Protein AF-A0A350QY93-F1 (afdb_monomer)

Structure (mmCIF, N/CA/C/O backbone):
data_AF-A0A350QY93-F1
#
_entry.id   AF-A0A350QY93-F1
#
loop_
_atom_site.group_PDB
_atom_site.id
_atom_site.type_symbol
_atom_site.label_atom_id
_atom_site.label_alt_id
_atom_site.label_comp_id
_atom_site.label_asym_id
_atom_site.label_entity_id
_atom_site.label_seq_id
_atom_site.pdbx_PDB_ins_code
_atom_site.Cartn_x
_atom_site.Cartn_y
_atom_site.Cartn_z
_atom_site.occupancy
_atom_site.B_iso_or_equiv
_atom_site.auth_seq_id
_atom_site.auth_comp_id
_atom_site.auth_asym_id
_atom_site.auth_atom_id
_atom_site.pdbx_PDB_model_num
ATOM 1 N N . THR A 1 1 ? 0.119 9.790 -0.484 1.00 80.06 1 THR A N 1
ATOM 2 C CA . THR A 1 1 ? 0.171 9.365 -1.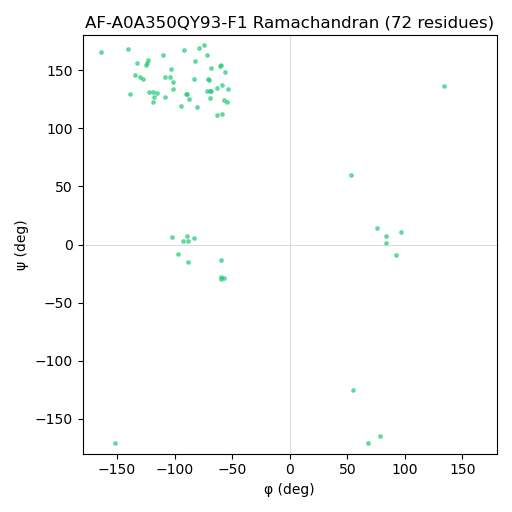900 1.00 80.06 1 THR A CA 1
ATOM 3 C C . THR A 1 1 ? 1.552 9.674 -2.446 1.00 80.06 1 THR A C 1
ATOM 5 O O . THR A 1 1 ? 2.260 10.440 -1.800 1.00 80.06 1 THR A O 1
ATOM 8 N N . SER A 1 2 ? 1.947 9.036 -3.549 1.00 92.31 2 SER A N 1
ATOM 9 C CA . SER A 1 2 ? 3.268 9.144 -4.196 1.00 92.31 2 SER A CA 1
ATOM 10 C C . SER A 1 2 ? 4.452 8.889 -3.255 1.00 92.31 2 SER A C 1
ATOM 12 O O . SER A 1 2 ? 5.287 9.761 -3.029 1.00 92.31 2 SER A O 1
ATOM 14 N N . ILE A 1 3 ? 4.501 7.692 -2.666 1.00 93.19 3 ILE A N 1
ATOM 15 C CA . ILE A 1 3 ? 5.604 7.241 -1.803 1.00 93.19 3 ILE A CA 1
ATOM 16 C C . ILE A 1 3 ? 6.522 6.261 -2.539 1.00 93.19 3 ILE A C 1
ATOM 18 O O . ILE A 1 3 ? 6.065 5.499 -3.389 1.00 93.19 3 ILE A O 1
ATOM 22 N N . GLY A 1 4 ? 7.800 6.229 -2.161 1.00 90.56 4 GLY A N 1
ATOM 23 C CA . GLY A 1 4 ? 8.789 5.343 -2.783 1.00 90.56 4 GLY A CA 1
ATOM 24 C C . GLY A 1 4 ? 9.102 5.716 -4.235 1.00 90.56 4 GLY A C 1
ATOM 25 O O . GLY A 1 4 ? 8.709 6.779 -4.708 1.00 90.56 4 GLY A O 1
ATOM 26 N N . SER A 1 5 ? 9.839 4.848 -4.924 1.00 91.75 5 SER A N 1
ATOM 27 C CA . SER A 1 5 ? 10.177 4.969 -6.345 1.00 91.75 5 SER A CA 1
ATOM 28 C C . SER A 1 5 ? 10.682 3.628 -6.889 1.00 91.75 5 SER A C 1
ATOM 30 O O . SER A 1 5 ? 11.035 2.738 -6.114 1.00 91.75 5 SER A O 1
ATOM 32 N N . GLY A 1 6 ? 10.743 3.497 -8.218 1.00 90.56 6 GLY A N 1
ATOM 33 C CA . GLY A 1 6 ? 11.360 2.352 -8.896 1.00 90.56 6 GLY A CA 1
ATOM 34 C C . GLY A 1 6 ? 10.469 1.120 -9.063 1.00 90.56 6 GLY A C 1
ATOM 35 O O . GLY A 1 6 ? 10.968 0.097 -9.520 1.00 90.56 6 GLY A O 1
ATOM 36 N N . TYR A 1 7 ? 9.182 1.215 -8.721 1.00 93.19 7 TYR A N 1
ATOM 37 C CA . TYR A 1 7 ? 8.204 0.174 -9.039 1.00 93.19 7 TYR A CA 1
ATOM 38 C C . TYR A 1 7 ? 7.910 0.161 -10.539 1.00 93.19 7 TYR A C 1
ATOM 40 O O . TYR A 1 7 ? 7.838 1.221 -11.168 1.00 93.19 7 TYR A O 1
ATOM 48 N N . ASP A 1 8 ? 7.721 -1.026 -11.106 1.00 92.62 8 ASP A N 1
ATOM 49 C CA . ASP A 1 8 ? 7.328 -1.186 -12.504 1.00 92.62 8 ASP A CA 1
ATOM 50 C C . ASP A 1 8 ? 5.810 -0.965 -12.618 1.00 92.62 8 ASP A C 1
ATOM 52 O O . ASP A 1 8 ? 5.044 -1.733 -12.049 1.00 92.62 8 ASP A O 1
ATOM 56 N N . PRO A 1 9 ? 5.304 0.036 -13.359 1.00 93.50 9 PRO A N 1
ATOM 57 C CA . PRO A 1 9 ? 3.859 0.261 -13.475 1.00 93.50 9 PRO A CA 1
ATOM 58 C C . PRO A 1 9 ? 3.067 -0.923 -14.056 1.00 93.50 9 PRO A C 1
ATOM 60 O O . PRO A 1 9 ? 1.837 -0.921 -13.997 1.00 93.50 9 PRO A O 1
ATOM 63 N N . THR A 1 10 ? 3.749 -1.907 -14.648 1.00 92.50 10 THR A N 1
ATOM 64 C CA . THR A 1 10 ? 3.154 -3.112 -15.231 1.00 92.50 10 THR A CA 1
ATOM 65 C C . THR A 1 10 ? 3.177 -4.328 -14.301 1.00 92.50 10 THR A C 1
ATOM 67 O O . THR A 1 10 ? 2.549 -5.342 -14.618 1.00 92.50 10 THR A O 1
ATOM 70 N N . GLU A 1 11 ? 3.852 -4.253 -13.149 1.00 93.31 11 GLU A N 1
ATOM 71 C CA . GLU A 1 11 ? 3.852 -5.340 -12.170 1.00 93.31 11 GLU A CA 1
ATOM 72 C C . GLU A 1 11 ? 2.566 -5.359 -11.323 1.00 93.31 11 GLU A C 1
ATOM 74 O O . GLU A 1 11 ? 1.752 -4.432 -11.317 1.00 93.31 11 GLU A O 1
ATOM 79 N N . THR A 1 12 ? 2.369 -6.442 -10.569 1.00 94.75 12 THR A N 1
ATOM 80 C CA . THR A 1 12 ? 1.263 -6.499 -9.603 1.00 94.75 12 THR A CA 1
ATOM 81 C C . THR A 1 12 ? 1.511 -5.523 -8.457 1.00 94.75 12 THR A C 1
ATOM 83 O O . THR A 1 12 ? 2.581 -5.532 -7.855 1.00 94.75 12 THR A O 1
ATOM 86 N N . ALA A 1 13 ? 0.496 -4.729 -8.105 1.00 94.88 13 ALA A N 1
ATOM 87 C CA . ALA A 1 13 ? 0.606 -3.753 -7.027 1.00 94.88 13 ALA A CA 1
ATOM 88 C C . ALA A 1 13 ? 1.091 -4.394 -5.705 1.00 94.88 13 ALA A C 1
ATOM 90 O O . ALA A 1 13 ? 0.552 -5.429 -5.290 1.00 94.88 13 ALA A O 1
ATOM 91 N N . PRO A 1 14 ? 2.068 -3.782 -5.008 1.00 96.19 14 PRO A N 1
ATOM 92 C CA . PRO A 1 14 ? 2.610 -4.334 -3.776 1.00 96.19 14 PRO A CA 1
ATOM 93 C C . PRO A 1 14 ? 1.556 -4.534 -2.690 1.00 96.19 14 PRO A C 1
ATOM 95 O O . PRO A 1 14 ? 0.718 -3.670 -2.416 1.00 96.19 14 PRO A O 1
ATOM 98 N N . THR A 1 15 ? 1.630 -5.669 -2.002 1.00 97.00 15 THR A N 1
ATOM 99 C CA . THR A 1 15 ? 0.720 -5.945 -0.888 1.00 97.00 15 THR A CA 1
ATOM 100 C C . THR A 1 15 ? 1.028 -5.027 0.293 1.00 97.00 15 THR A C 1
ATOM 102 O O . THR A 1 15 ? 2.178 -4.912 0.720 1.00 97.00 15 THR A O 1
ATOM 105 N N . VAL A 1 16 ? -0.013 -4.408 0.855 1.00 98.00 16 VAL A N 1
ATOM 106 C CA . VAL A 1 16 ? 0.065 -3.664 2.117 1.00 98.00 16 VAL A CA 1
ATOM 107 C C . VAL A 1 16 ? -0.338 -4.599 3.251 1.00 98.00 16 VAL A C 1
ATOM 109 O O . VAL A 1 16 ? -1.459 -5.101 3.288 1.00 98.00 16 VAL A O 1
ATOM 112 N N . THR A 1 17 ? 0.573 -4.823 4.191 1.00 98.00 17 THR A N 1
ATOM 113 C CA . THR A 1 17 ? 0.338 -5.651 5.375 1.00 98.00 17 THR A CA 1
ATOM 114 C C . THR A 1 17 ? 0.254 -4.764 6.606 1.00 98.00 17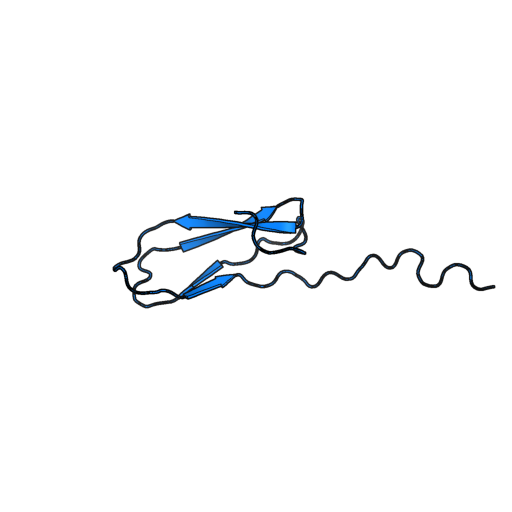 THR A C 1
ATOM 116 O O . THR A 1 17 ? 1.159 -3.975 6.874 1.00 98.00 17 THR A O 1
ATOM 119 N N . ILE A 1 18 ? -0.829 -4.911 7.367 1.00 98.19 18 ILE A N 1
ATOM 120 C CA . ILE A 1 18 ? -1.046 -4.189 8.622 1.00 98.19 18 ILE A CA 1
ATOM 121 C C . ILE A 1 18 ? -1.153 -5.210 9.750 1.00 98.19 18 ILE A C 1
ATOM 123 O O . ILE A 1 18 ? -2.006 -6.100 9.704 1.00 98.19 18 ILE A O 1
ATOM 127 N N . THR A 1 19 ? -0.295 -5.087 10.758 1.00 97.56 19 THR A N 1
ATOM 128 C CA . THR A 1 19 ? -0.247 -5.987 11.916 1.00 97.56 19 THR A CA 1
ATOM 129 C C . THR A 1 19 ? -0.377 -5.219 13.229 1.00 97.56 19 THR A C 1
ATOM 131 O O . THR A 1 19 ? -0.069 -4.031 13.320 1.00 97.56 19 THR A O 1
ATOM 134 N N . GLY A 1 20 ? -0.868 -5.915 14.253 1.00 96.25 20 GLY A N 1
ATOM 135 C CA . GLY A 1 20 ? -1.213 -5.355 15.559 1.00 96.25 20 GLY A CA 1
ATOM 136 C C . GLY A 1 20 ? -2.575 -5.877 16.006 1.00 96.25 20 GLY A C 1
ATOM 137 O O . GLY A 1 20 ? -3.507 -5.946 15.203 1.00 96.25 20 GLY A O 1
ATOM 138 N N . ALA A 1 21 ? -2.698 -6.271 17.276 1.00 93.44 21 ALA A N 1
ATOM 139 C CA . ALA A 1 21 ? -3.958 -6.797 17.817 1.00 93.44 21 ALA A CA 1
ATOM 140 C C . ALA A 1 21 ? -5.102 -5.773 17.706 1.00 93.44 21 ALA A C 1
ATOM 142 O O . ALA A 1 21 ? -6.260 -6.131 17.516 1.00 93.44 21 ALA A O 1
ATOM 143 N N . ASN A 1 22 ? -4.748 -4.494 17.752 1.00 96.06 22 ASN A N 1
ATOM 144 C CA . ASN A 1 22 ? -5.641 -3.353 17.695 1.00 96.06 22 ASN A CA 1
ATOM 145 C C . ASN A 1 22 ? -5.954 -2.842 16.276 1.00 96.06 22 ASN A C 1
ATOM 147 O O . ASN A 1 22 ? -6.678 -1.854 16.128 1.00 96.06 22 ASN A O 1
ATOM 151 N N . LYS A 1 23 ? -5.459 -3.499 15.211 1.00 96.88 23 LYS A N 1
ATOM 152 C CA . LYS A 1 23 ? -5.782 -3.079 13.833 1.00 96.88 23 LYS A CA 1
ATOM 153 C C . LYS A 1 23 ? -7.288 -3.134 13.559 1.00 96.88 23 LYS A C 1
ATOM 155 O O . LYS A 1 23 ? -7.769 -2.422 12.686 1.00 96.88 23 LYS A O 1
ATOM 160 N N . GLY A 1 24 ? -8.028 -4.007 14.245 1.00 95.94 24 GLY A N 1
ATOM 161 C CA . GLY A 1 24 ? -9.435 -4.239 13.943 1.00 95.94 24 GLY A CA 1
ATOM 162 C C . GLY A 1 24 ? -9.645 -4.617 12.476 1.00 95.94 24 GLY A C 1
ATOM 163 O O . GLY A 1 24 ? -9.020 -5.550 11.949 1.00 95.94 24 GLY A O 1
ATOM 164 N N . THR A 1 25 ? -10.507 -3.851 11.810 1.00 97.19 25 THR A N 1
ATOM 165 C CA . THR A 1 25 ? -10.812 -3.997 10.381 1.00 97.19 25 THR A CA 1
ATOM 166 C C . THR A 1 25 ? -9.945 -3.114 9.489 1.00 97.19 25 THR A C 1
ATOM 168 O O . THR A 1 25 ? -10.148 -3.132 8.277 1.00 97.19 25 THR A O 1
ATOM 171 N N . LEU A 1 26 ? -8.979 -2.369 10.049 1.00 97.75 26 LEU A N 1
ATOM 172 C CA . LEU A 1 26 ? -8.058 -1.549 9.267 1.00 97.75 26 LEU A CA 1
ATOM 173 C C . LEU A 1 26 ? -7.355 -2.409 8.211 1.00 97.75 26 LEU A C 1
ATOM 175 O O . LEU A 1 26 ? -6.680 -3.392 8.527 1.00 97.75 26 LEU A O 1
ATOM 179 N N . ALA A 1 27 ? -7.510 -2.009 6.958 1.00 97.62 27 ALA A N 1
ATOM 180 C CA . ALA A 1 27 ? -6.897 -2.634 5.801 1.00 97.62 27 ALA A CA 1
ATOM 181 C C . ALA A 1 27 ? -6.263 -1.562 4.912 1.00 97.62 27 ALA A C 1
ATOM 183 O O . ALA A 1 27 ? -6.666 -0.397 4.939 1.00 97.62 27 ALA A O 1
ATOM 184 N N . GLY A 1 28 ? -5.272 -1.964 4.121 1.00 97.75 28 GLY A N 1
ATOM 185 C CA . GLY A 1 28 ? -4.606 -1.099 3.156 1.00 97.75 28 GLY A CA 1
ATOM 186 C C . GLY A 1 28 ? -4.540 -1.762 1.788 1.00 97.75 28 GLY A C 1
ATOM 187 O O . GLY A 1 28 ? -4.348 -2.973 1.693 1.00 97.75 28 GLY A O 1
ATOM 188 N N . THR A 1 29 ? -4.674 -0.967 0.737 1.00 97.81 29 THR A N 1
ATOM 189 C CA . THR A 1 29 ? -4.359 -1.363 -0.639 1.00 97.81 29 THR A CA 1
ATOM 190 C C . THR A 1 29 ? -3.352 -0.387 -1.223 1.00 97.81 29 THR A C 1
ATOM 192 O O . THR A 1 29 ? -3.247 0.753 -0.759 1.00 97.81 29 THR A O 1
ATOM 195 N N . SER A 1 30 ? -2.593 -0.833 -2.224 1.00 97.75 30 SER A N 1
ATOM 196 C CA . SER A 1 30 ? -1.697 0.041 -2.972 1.00 97.75 30 SER A CA 1
ATOM 197 C C . SER A 1 30 ? -2.002 0.022 -4.467 1.00 97.75 30 SER A C 1
ATOM 199 O O . SER A 1 30 ? -2.620 -0.912 -4.978 1.00 97.75 30 SER A O 1
ATOM 201 N N . THR A 1 31 ? -1.559 1.067 -5.158 1.00 97.62 31 THR A N 1
ATOM 202 C CA . THR A 1 31 ? -1.487 1.131 -6.619 1.00 97.62 31 THR A CA 1
ATOM 203 C C . THR A 1 31 ? -0.138 1.698 -7.027 1.00 97.62 31 THR A C 1
ATOM 205 O O . THR A 1 31 ? 0.376 2.597 -6.355 1.00 97.62 31 THR A O 1
ATOM 208 N N . ILE A 1 32 ? 0.397 1.228 -8.150 1.00 97.00 32 ILE A N 1
ATOM 209 C CA . ILE A 1 32 ? 1.615 1.773 -8.747 1.00 97.00 32 ILE A CA 1
ATOM 210 C C . ILE A 1 32 ? 1.223 2.900 -9.701 1.00 97.00 32 ILE A C 1
ATOM 212 O O . ILE A 1 32 ? 0.321 2.752 -10.526 1.00 97.00 32 ILE A O 1
ATOM 216 N N . ASN A 1 33 ? 1.870 4.046 -9.551 1.00 96.56 33 ASN A N 1
ATOM 217 C CA . ASN A 1 33 ? 1.725 5.192 -10.433 1.00 96.56 33 ASN A CA 1
ATOM 218 C C . ASN A 1 33 ? 2.607 5.008 -11.678 1.00 96.56 33 ASN A C 1
ATOM 220 O O . ASN A 1 33 ? 3.611 4.303 -11.644 1.00 96.56 33 ASN A O 1
ATOM 224 N N . VAL A 1 34 ? 2.282 5.706 -12.769 1.00 95.88 34 VAL A N 1
ATOM 225 C CA . VAL A 1 34 ? 3.082 5.686 -14.014 1.00 95.88 34 VAL A CA 1
ATOM 226 C C . VAL A 1 34 ? 4.542 6.105 -13.798 1.00 95.88 34 VAL A C 1
ATOM 228 O O . VAL A 1 34 ? 5.418 5.654 -14.527 1.00 95.88 34 VAL A O 1
ATOM 231 N N . ASP A 1 35 ? 4.814 6.947 -12.801 1.00 94.06 35 ASP A N 1
ATOM 232 C CA . ASP A 1 35 ? 6.164 7.401 -12.447 1.00 94.06 35 ASP A CA 1
ATOM 233 C C . ASP A 1 35 ? 6.938 6.417 -11.545 1.00 94.06 35 ASP A C 1
ATOM 235 O O . ASP A 1 35 ? 8.036 6.728 -11.083 1.00 94.06 35 ASP A O 1
ATOM 239 N N . GLY A 1 36 ? 6.376 5.234 -11.280 1.00 93.88 36 GLY A N 1
ATOM 240 C CA . GLY A 1 36 ? 6.980 4.204 -10.437 1.00 93.88 36 GLY A CA 1
ATOM 241 C C . GLY A 1 36 ? 6.915 4.494 -8.935 1.00 93.88 36 GLY A C 1
ATOM 242 O O . GLY A 1 36 ? 7.626 3.854 -8.159 1.00 93.88 36 GLY A O 1
ATOM 243 N N . THR A 1 37 ? 6.093 5.454 -8.499 1.00 96.25 37 THR A N 1
ATOM 244 C CA . THR A 1 37 ? 5.759 5.673 -7.080 1.00 96.25 37 THR A CA 1
ATOM 245 C C . THR A 1 37 ? 4.496 4.897 -6.679 1.00 96.25 37 THR A C 1
ATOM 247 O O . THR A 1 37 ? 3.760 4.412 -7.534 1.00 96.25 37 THR A O 1
ATOM 250 N N . LEU A 1 38 ? 4.202 4.782 -5.380 1.00 97.00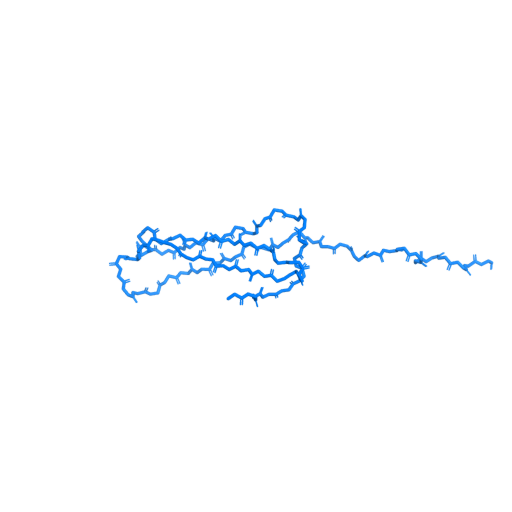 38 LEU A N 1
ATOM 251 C CA . LEU A 1 38 ? 2.987 4.127 -4.881 1.00 97.00 38 LEU A CA 1
ATOM 252 C C . L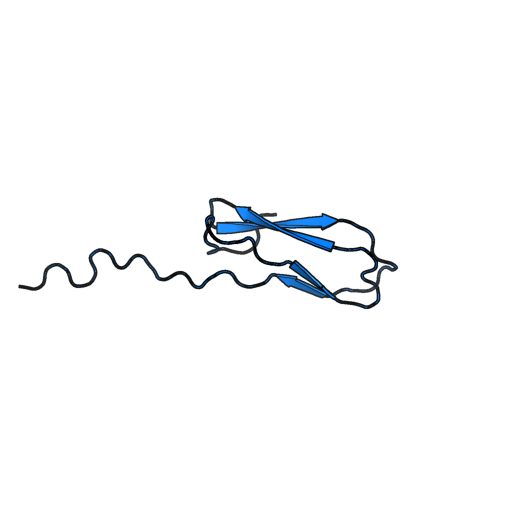EU A 1 38 ? 1.973 5.116 -4.305 1.00 97.00 38 LEU A C 1
ATOM 254 O O . LEU A 1 38 ? 2.318 6.044 -3.568 1.00 97.00 38 LEU A O 1
ATOM 258 N N . ASN A 1 39 ? 0.691 4.833 -4.518 1.00 97.50 39 ASN A N 1
ATOM 259 C CA . ASN A 1 39 ? -0.384 5.334 -3.666 1.00 97.50 39 ASN A CA 1
ATOM 260 C C . ASN A 1 39 ? -0.837 4.231 -2.718 1.00 97.50 39 ASN A C 1
ATOM 262 O O . ASN A 1 39 ? -0.949 3.082 -3.124 1.00 97.50 39 ASN A O 1
ATOM 266 N N . VAL A 1 40 ? -1.117 4.594 -1.466 1.00 97.25 40 VAL A N 1
ATOM 267 C CA . VAL A 1 40 ? -1.677 3.689 -0.458 1.00 97.25 40 VAL A CA 1
ATOM 268 C C . VAL A 1 40 ? -2.989 4.276 0.037 1.00 97.25 40 VAL A C 1
ATOM 270 O O . VAL A 1 40 ? -3.044 5.455 0.396 1.00 97.25 40 VAL A O 1
ATOM 273 N N . THR A 1 41 ? -4.029 3.450 0.064 1.00 97.88 41 THR A N 1
ATOM 274 C CA . THR A 1 41 ? -5.358 3.805 0.563 1.00 97.88 41 THR A CA 1
ATOM 275 C C . THR A 1 41 ? -5.703 2.911 1.741 1.00 97.88 41 THR A C 1
ATOM 277 O O . THR A 1 41 ? -5.576 1.691 1.659 1.00 97.88 41 THR A O 1
ATOM 280 N N . PHE A 1 42 ? -6.158 3.520 2.835 1.00 96.94 42 PHE A N 1
ATOM 281 C CA . PHE A 1 42 ? -6.600 2.809 4.029 1.00 96.94 42 PHE A CA 1
ATOM 282 C C . PHE A 1 42 ? -8.124 2.798 4.125 1.00 96.94 42 PHE A C 1
ATOM 284 O O . PHE A 1 42 ? -8.786 3.769 3.759 1.00 96.94 42 PHE A O 1
ATOM 291 N N . THR A 1 43 ? -8.673 1.698 4.631 1.00 98.00 43 THR A N 1
ATOM 292 C CA . THR A 1 43 ? -10.111 1.504 4.867 1.00 98.00 43 THR A CA 1
ATOM 293 C C . THR A 1 43 ? -10.340 0.760 6.180 1.00 98.00 43 THR A C 1
ATOM 295 O O . THR A 1 43 ? -9.402 0.212 6.757 1.00 98.00 43 THR A O 1
ATOM 298 N N . GLY A 1 44 ? -11.589 0.714 6.648 1.00 97.00 44 GLY A N 1
ATOM 299 C CA . GLY A 1 44 ? -11.939 0.070 7.914 1.00 97.00 44 GLY A CA 1
ATOM 300 C C . GLY A 1 44 ? -11.605 0.933 9.132 1.00 97.00 44 GLY A C 1
ATOM 301 O O . GLY A 1 44 ? -11.396 2.140 9.010 1.00 97.00 44 GLY A O 1
ATOM 302 N N . ALA A 1 45 ? -11.599 0.312 10.312 1.00 96.06 45 ALA A N 1
ATOM 303 C CA 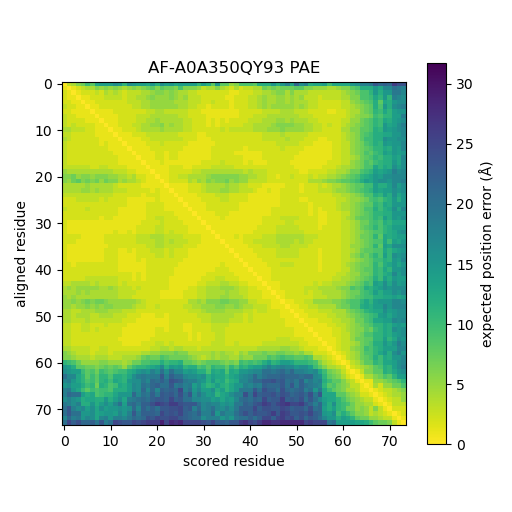. ALA A 1 45 ? -11.426 0.997 11.588 1.00 96.06 45 ALA A CA 1
ATOM 304 C C . ALA A 1 45 ? -10.502 0.211 12.541 1.00 96.06 45 ALA A C 1
ATOM 306 O O . ALA A 1 45 ? -10.735 -0.984 12.775 1.00 96.06 45 ALA A O 1
ATOM 307 N N . PRO A 1 46 ? -9.486 0.873 13.124 1.00 96.50 46 PRO A N 1
ATOM 308 C CA . PRO A 1 46 ? -8.788 0.389 14.313 1.00 96.50 46 PRO A CA 1
ATOM 309 C C . PRO A 1 46 ? -9.738 0.231 15.501 1.00 96.50 46 PRO A C 1
ATOM 311 O O . PRO A 1 46 ? -10.760 0.912 15.584 1.00 96.50 46 PRO A O 1
ATOM 314 N N . THR A 1 47 ? -9.398 -0.651 16.440 1.00 97.50 47 THR A N 1
ATOM 315 C CA . THR A 1 47 ? -10.192 -0.838 17.669 1.00 97.50 47 THR A CA 1
ATOM 316 C C . THR A 1 47 ? -9.771 0.087 18.806 1.00 97.50 47 THR A C 1
ATOM 318 O O . THR A 1 47 ? -10.503 0.211 19.782 1.00 97.50 47 THR A O 1
ATOM 321 N N . ASP A 1 48 ? -8.599 0.716 18.706 1.00 96.56 48 ASP A N 1
ATOM 322 C CA . ASP A 1 48 ? -8.100 1.709 19.657 1.00 96.56 48 ASP A CA 1
ATOM 323 C C . ASP A 1 48 ? -7.141 2.705 18.967 1.00 96.56 48 ASP A C 1
ATOM 325 O O . ASP A 1 48 ? -7.027 2.729 17.740 1.00 96.56 48 ASP A O 1
ATOM 329 N N . THR A 1 49 ? -6.465 3.543 19.758 1.00 94.94 49 THR A N 1
ATOM 330 C CA . THR A 1 49 ? -5.505 4.557 19.287 1.00 94.94 49 THR A CA 1
ATOM 331 C C . THR A 1 49 ? -4.036 4.160 19.461 1.00 94.94 49 THR A C 1
ATOM 333 O O . THR A 1 49 ? -3.158 4.998 19.264 1.00 94.94 49 THR A O 1
ATOM 336 N N . ASN A 1 50 ? -3.744 2.928 19.883 1.00 95.81 50 ASN A N 1
ATOM 337 C CA . ASN A 1 50 ? -2.372 2.444 20.001 1.00 95.81 50 ASN A CA 1
ATOM 338 C C . ASN A 1 50 ? -1.760 2.215 18.610 1.00 95.81 50 ASN A C 1
ATOM 340 O O . ASN A 1 50 ? -2.451 2.108 17.595 1.00 95.81 50 ASN A O 1
ATOM 344 N N . ASN A 1 51 ? -0.435 2.108 18.548 1.00 95.94 51 ASN A N 1
ATOM 345 C CA . ASN A 1 51 ? 0.259 1.954 17.273 1.00 95.94 51 ASN A CA 1
ATOM 346 C C . ASN A 1 51 ? 0.007 0.575 16.642 1.00 95.94 51 ASN A C 1
ATOM 348 O O . ASN A 1 51 ? 0.025 -0.448 17.324 1.00 95.94 51 ASN A O 1
ATOM 352 N N . VAL A 1 52 ? -0.133 0.559 15.317 1.00 97.25 52 VAL A N 1
ATOM 353 C CA . VAL A 1 52 ? -0.047 -0.639 14.467 1.00 97.25 52 VAL A CA 1
ATOM 354 C C . VAL A 1 52 ? 1.223 -0.571 13.625 1.00 97.25 52 VAL A C 1
ATOM 356 O O . VAL A 1 52 ? 1.813 0.496 13.459 1.00 97.25 52 VAL A O 1
ATOM 359 N N . THR A 1 53 ? 1.642 -1.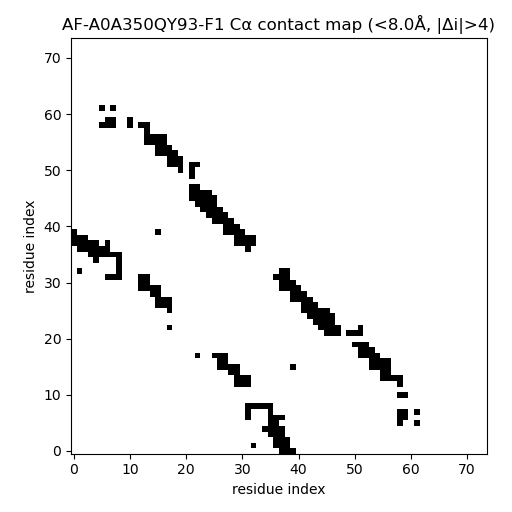699 13.059 1.00 97.75 53 THR A N 1
ATOM 360 C CA . THR A 1 53 ? 2.732 -1.728 12.078 1.00 97.75 53 THR A CA 1
ATOM 361 C C . THR A 1 53 ? 2.159 -1.834 10.676 1.00 97.75 53 THR A C 1
ATOM 363 O O . THR A 1 53 ? 1.288 -2.662 10.419 1.00 97.75 53 THR A O 1
ATOM 366 N N . VAL A 1 54 ? 2.670 -1.006 9.765 1.00 96.75 54 VAL A N 1
ATOM 367 C CA . VAL A 1 54 ? 2.336 -1.044 8.341 1.00 96.75 54 VAL A CA 1
ATOM 368 C C . VAL A 1 54 ? 3.605 -1.350 7.562 1.00 96.75 54 VAL A C 1
ATOM 370 O O . VAL A 1 54 ? 4.619 -0.676 7.726 1.00 96.75 54 VAL A O 1
ATOM 373 N N . SER A 1 55 ? 3.539 -2.366 6.712 1.00 96.88 55 SER A N 1
ATOM 374 C CA . SER A 1 55 ? 4.603 -2.737 5.787 1.00 96.88 55 SER A CA 1
ATOM 375 C C . SER A 1 55 ? 4.036 -2.824 4.376 1.00 96.88 55 SER A C 1
ATOM 377 O O . SER A 1 55 ? 2.903 -3.264 4.177 1.00 96.88 55 SER A O 1
ATOM 379 N N . VAL A 1 56 ? 4.823 -2.392 3.399 1.00 96.12 56 VAL A N 1
ATOM 380 C CA . VAL A 1 56 ? 4.510 -2.520 1.977 1.00 96.12 56 VAL A CA 1
ATOM 381 C C . VAL A 1 56 ? 5.558 -3.445 1.378 1.00 96.12 56 VAL A C 1
ATOM 383 O O . VAL A 1 56 ? 6.747 -3.271 1.646 1.00 96.12 56 VAL A O 1
ATOM 386 N N . ALA A 1 57 ? 5.116 -4.456 0.632 1.00 95.31 57 ALA A N 1
ATOM 387 C CA . ALA A 1 57 ? 6.019 -5.393 -0.024 1.00 95.31 57 ALA A CA 1
ATOM 388 C C . ALA A 1 57 ? 6.940 -4.675 -1.027 1.00 95.31 57 ALA A C 1
ATOM 390 O O . ALA A 1 57 ? 6.581 -3.640 -1.586 1.00 95.31 57 ALA A O 1
ATOM 391 N N . ASN A 1 58 ? 8.115 -5.250 -1.274 1.00 91.88 58 ASN A N 1
ATOM 392 C CA . ASN A 1 58 ? 8.991 -4.775 -2.342 1.00 91.88 58 ASN A CA 1
ATOM 393 C C . ASN A 1 58 ? 8.371 -5.069 -3.714 1.00 91.88 58 ASN A C 1
ATOM 395 O O . ASN A 1 58 ? 7.643 -6.054 -3.866 1.00 91.88 58 ASN A O 1
ATOM 399 N N . GLY A 1 59 ? 8.715 -4.245 -4.701 1.00 87.19 59 GLY A N 1
ATOM 400 C CA . GLY A 1 59 ? 8.468 -4.544 -6.109 1.00 87.19 59 GLY A CA 1
ATOM 401 C C . GLY A 1 59 ? 9.434 -5.604 -6.642 1.00 87.19 59 GLY A C 1
ATOM 402 O O . GLY A 1 59 ? 10.399 -6.005 -5.979 1.00 87.19 59 GLY A O 1
ATOM 403 N N . VAL A 1 60 ? 9.173 -6.058 -7.858 1.00 86.31 60 VAL A N 1
ATOM 404 C CA . VAL A 1 60 ? 10.037 -6.928 -8.645 1.00 86.31 60 VAL A CA 1
ATOM 405 C C . VAL A 1 60 ? 11.339 -6.186 -8.933 1.00 86.31 60 VAL A C 1
ATOM 407 O O . VAL A 1 60 ? 11.353 -5.016 -9.310 1.00 86.31 60 VAL A O 1
ATOM 410 N N . ALA A 1 61 ? 12.466 -6.876 -8.753 1.00 80.69 61 ALA A N 1
ATOM 411 C CA . ALA A 1 61 ? 13.767 -6.311 -9.077 1.00 80.69 61 ALA A CA 1
ATOM 412 C C . ALA A 1 61 ? 13.852 -6.025 -10.585 1.00 80.69 61 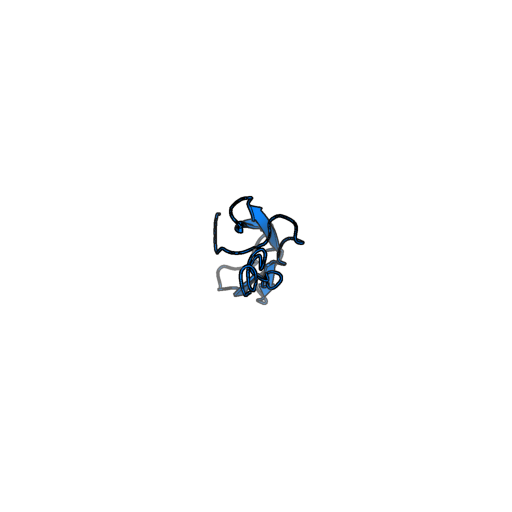ALA A C 1
ATOM 414 O O . ALA A 1 61 ? 13.905 -6.948 -11.400 1.00 80.69 61 ALA A O 1
ATOM 415 N N . GLY A 1 62 ? 13.882 -4.745 -10.950 1.00 72.81 62 GLY A N 1
ATOM 416 C CA . GLY A 1 62 ? 14.119 -4.321 -12.323 1.00 72.81 62 GLY A CA 1
ATOM 417 C C . GLY A 1 62 ? 15.575 -4.550 -12.727 1.00 72.81 62 GLY A C 1
ATOM 418 O O . GLY A 1 62 ? 16.499 -4.158 -12.013 1.00 72.81 62 GLY A O 1
ATOM 419 N N . VAL A 1 63 ? 15.790 -5.157 -13.894 1.00 67.81 63 VAL A N 1
ATOM 420 C CA . VAL A 1 63 ? 17.100 -5.153 -14.560 1.00 67.81 63 VAL A CA 1
ATOM 421 C C . VAL A 1 63 ? 17.145 -3.918 -15.467 1.00 67.81 63 VAL A C 1
ATOM 423 O O . VAL A 1 63 ? 16.202 -3.723 -16.238 1.00 67.81 63 VAL A O 1
ATOM 426 N N . PRO A 1 64 ? 18.188 -3.069 -15.411 1.00 68.00 64 PRO A N 1
ATOM 427 C CA . PRO A 1 64 ? 18.298 -1.928 -16.315 1.00 68.00 64 PRO A CA 1
ATOM 428 C C . PRO A 1 64 ? 18.241 -2.376 -17.778 1.00 68.00 64 PRO A C 1
ATOM 430 O O . PRO A 1 64 ? 18.727 -3.455 -18.114 1.00 68.00 64 PRO A O 1
ATOM 433 N N . ASN A 1 65 ? 17.698 -1.537 -18.665 1.00 70.69 65 ASN A N 1
ATOM 434 C CA . ASN A 1 65 ? 17.765 -1.796 -20.101 1.00 70.69 65 ASN A CA 1
ATOM 435 C C . ASN A 1 65 ? 19.238 -1.903 -20.538 1.00 70.69 65 ASN A C 1
ATOM 437 O O . ASN A 1 65 ? 19.965 -0.912 -20.514 1.00 70.69 65 ASN A O 1
ATOM 441 N N . LEU A 1 66 ? 19.667 -3.101 -20.943 1.00 78.81 66 LEU A N 1
ATOM 442 C CA . LEU A 1 66 ? 21.046 -3.382 -21.363 1.00 78.81 66 LEU A CA 1
ATOM 443 C C . LEU A 1 66 ? 21.278 -3.156 -22.866 1.00 78.81 66 LEU A C 1
ATOM 445 O O . LEU A 1 66 ? 22.342 -3.496 -23.386 1.00 78.81 66 LEU A O 1
ATOM 449 N N . THR A 1 67 ? 20.297 -2.609 -23.588 1.00 83.25 67 THR A N 1
ATOM 450 C CA . THR A 1 67 ? 20.434 -2.344 -25.025 1.00 83.25 67 THR A CA 1
ATOM 451 C C . THR A 1 67 ? 21.641 -1.436 -25.283 1.00 83.25 67 THR A C 1
ATOM 453 O O . THR A 1 67 ? 21.733 -0.344 -24.731 1.00 83.25 67 THR A O 1
ATOM 456 N N . GLY A 1 68 ? 22.569 -1.886 -26.133 1.00 76.81 68 GLY A N 1
ATOM 457 C CA . GLY A 1 68 ? 23.778 -1.138 -26.500 1.00 76.81 68 GLY A CA 1
ATOM 458 C C . GLY A 1 68 ? 25.014 -1.422 -25.638 1.00 76.81 68 GLY A C 1
ATOM 459 O O . GLY A 1 68 ? 26.110 -1.020 -26.024 1.00 76.81 68 GLY A O 1
ATOM 460 N N . ILE A 1 69 ? 24.891 -2.163 -24.531 1.00 80.25 69 ILE A N 1
ATOM 461 C CA . ILE A 1 69 ? 26.057 -2.641 -23.778 1.00 80.25 69 ILE A CA 1
ATOM 462 C C . ILE A 1 69 ? 26.784 -3.708 -24.609 1.00 80.25 69 ILE A C 1
ATOM 464 O O . ILE A 1 69 ? 26.171 -4.675 -25.054 1.00 80.25 69 ILE A O 1
ATOM 468 N N . GLY A 1 70 ? 28.088 -3.537 -24.838 1.00 74.88 70 GLY A N 1
ATOM 469 C CA . GLY A 1 70 ? 28.884 -4.478 -25.641 1.00 74.88 70 GLY A CA 1
ATOM 470 C C . GLY A 1 70 ? 28.819 -4.260 -27.158 1.00 74.88 70 GLY A C 1
ATOM 471 O O . GLY A 1 70 ? 29.442 -5.012 -27.902 1.00 74.88 70 GLY A O 1
ATOM 472 N N . SER A 1 71 ? 28.096 -3.241 -27.631 1.00 81.25 71 SER A N 1
ATOM 473 C CA . SER A 1 71 ? 28.079 -2.864 -29.048 1.00 81.25 71 SER A CA 1
ATOM 474 C C . SER A 1 71 ? 29.272 -1.962 -29.390 1.00 81.25 71 SER A C 1
ATOM 476 O O . SER A 1 71 ? 29.633 -1.096 -28.596 1.00 81.25 71 SER A O 1
ATOM 478 N N . GLY A 1 72 ? 29.867 -2.133 -30.575 1.00 76.94 72 GLY A N 1
ATOM 479 C CA . GLY A 1 72 ? 30.915 -1.239 -31.094 1.00 76.94 72 GLY A CA 1
ATOM 480 C C . GLY A 1 72 ? 32.368 -1.679 -30.875 1.00 76.94 72 GLY A C 1
ATOM 481 O O . GLY A 1 72 ? 33.269 -0.888 -31.143 1.00 76.94 72 GLY A O 1
ATOM 482 N N . TYR A 1 73 ? 32.620 -2.914 -30.432 1.00 75.38 73 TYR A N 1
ATOM 483 C CA . TYR A 1 73 ? 33.968 -3.493 -30.443 1.00 75.38 73 TYR A CA 1
ATOM 484 C C . TYR A 1 73 ? 34.238 -4.171 -31.797 1.00 75.38 73 TYR A C 1
ATOM 486 O O . TYR A 1 73 ? 33.454 -5.023 -32.220 1.00 75.38 73 TYR A O 1
ATOM 494 N N . THR A 1 74 ? 35.328 -3.782 -32.466 1.00 65.00 74 THR A N 1
ATOM 495 C CA . THR A 1 74 ? 35.835 -4.349 -33.733 1.00 65.00 74 THR A CA 1
ATOM 496 C C . THR A 1 74 ? 37.278 -4.782 -33.585 1.00 65.00 74 THR A C 1
ATOM 498 O O . THR A 1 74 ? 38.036 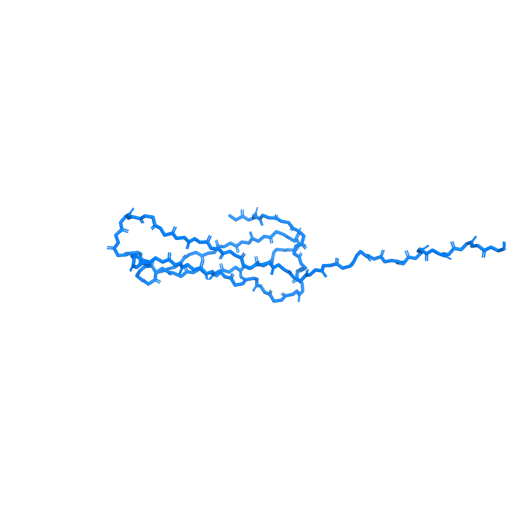-3.981 -32.989 1.00 65.00 74 THR A O 1
#

Radius of gyration: 18.09 Å; Cα 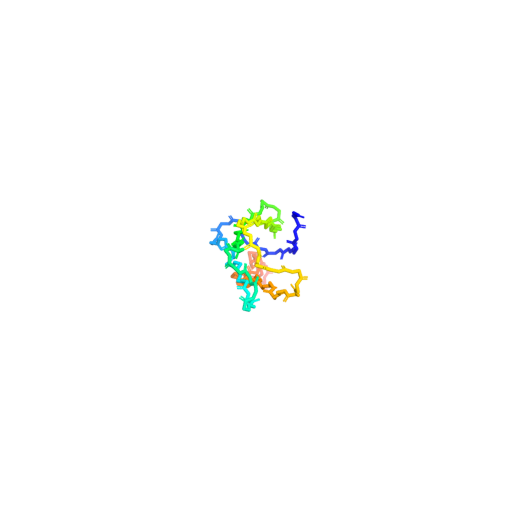contacts (8 Å, |Δi|>4): 130; chains: 1; bounding box: 48×16×54 Å

Nearest PDB structures (foldseek):
  3dmj-assembly1_A  TM=3.460E-01  e=4.734E+00  HIV-1 M:B_HXB2R
  7joo-assembly1_C  TM=4.226E-01  e=9.762E+00  Homo sapiens
  1s1v-assembly1_A  TM=3.120E-01  e=3.720E+00  Human immunodeficiency virus 1
  1jlc-assembly1_A  TM=3.046E-01  e=4.457E+00  HIV-1 M:B_HXB2R

Solvent-accessible surface area (backbone atoms only — not comparable to full-atom values): 4699 Å² total; per-residue (Å²): 108,70,45,82,66,78,38,58,61,86,56,82,55,43,58,45,48,73,48,52,93,49,32,63,58,43,46,51,47,48,42,58,34,90,83,11,20,32,36,68,50,77,47,75,46,54,72,59,88,72,86,64,49,78,47,69,51,76,66,74,86,79,75,76,88,62,83,70,71,88,64,89,81,129

Foldseek 3Di:
DFADFDADQPFDFWAKDKDDPQCAPWGKGWHADPRRGIDIDIDDDGNDDDDIDIDTDDHDDDDPDCPPPPPDDD

Mean predicted aligned error: 6.06 Å

Sequence (74 aa):
TSIGSGYDPTETAPTVTITGANKGTLAGTSTINVDGTLNVTFTGAPTDTNNVTVSVANGVAGVPNLTGIGSGYT

pLDDT: mean 91.44, std 8.71, range [65.0, 98.19]

Secondary structure (DSSP, 8-state):
--BS----TTSPPPPEEEE-GGGTT-EEEEEE-TTS-EEEEEES--SSSS--EEEEPPPP-PPP--TTTTTT--